Protein AF-A0A2R6GJS3-F1 (afdb_monomer_lite)

Secondary structure (DSSP, 8-state):
--SSS-EEE--TTT-S-HHHHTSTTTHHHHSEEE-GGGPPP-SEEE---SEE-TTS-EE-SSS-HHHHHHHHHHHTTSS-TTSEEEEE--GGGB-SSPPP--TT----SEEE-SS-EEE----SPPPSS--STTS-HHHHHH-HHHHTTS-TT-

pLDDT: mean 93.1, std 6.17, range [64.31, 98.75]

Foldseek 3Di:
DQDQLPDWAADPVQDPDVPQCPDPVRVVVGTDRGGLLPDAQAQEDEDEFQAAELLFDTHHPPPCVVLQSVQANLLVVSDDPNRAYEYEDEPVRHDPDDDDDDLSDAGHQWYDYPVDIGRNVHPHDRRSHDPLVPDDPVRQVSHVNNVVPDDPPD

Structure (mmCIF, N/CA/C/O backbone):
data_AF-A0A2R6GJS3-F1
#
_entry.id   AF-A0A2R6GJS3-F1
#
loop_
_atom_site.group_PDB
_atom_site.id
_atom_site.type_symbol
_atom_site.label_atom_id
_atom_site.label_alt_id
_atom_site.label_comp_id
_atom_site.label_asym_id
_atom_site.label_entity_id
_atom_site.label_seq_id
_atom_site.pdbx_PDB_ins_code
_atom_site.Cartn_x
_atom_site.Cartn_y
_atom_site.Cartn_z
_atom_site.occupancy
_atom_site.B_iso_or_equiv
_atom_site.auth_seq_id
_atom_site.auth_comp_id
_atom_site.auth_asym_id
_atom_site.auth_atom_id
_atom_site.pdbx_PDB_model_num
ATOM 1 N N . MET A 1 1 ? 11.155 1.862 -4.654 1.00 66.75 1 MET A N 1
ATOM 2 C CA . MET A 1 1 ? 11.254 2.889 -5.725 1.00 66.75 1 MET A CA 1
ATOM 3 C C . MET A 1 1 ? 12.648 3.514 -5.967 1.00 66.75 1 MET A C 1
ATOM 5 O O . MET A 1 1 ? 12.721 4.640 -6.436 1.00 66.75 1 MET A O 1
ATOM 9 N N . ARG A 1 2 ? 13.776 2.822 -5.726 1.00 75.56 2 ARG A N 1
ATOM 10 C CA . ARG A 1 2 ? 15.130 3.418 -5.903 1.00 75.56 2 ARG A CA 1
ATOM 11 C C . ARG A 1 2 ? 15.731 3.257 -7.307 1.00 75.56 2 ARG A C 1
ATOM 13 O O . ARG A 1 2 ? 16.864 3.654 -7.545 1.00 75.56 2 ARG A O 1
ATOM 20 N N . GLU A 1 3 ? 14.979 2.653 -8.215 1.00 82.62 3 GLU A N 1
ATOM 21 C CA . GLU A 1 3 ? 15.350 2.379 -9.603 1.00 82.62 3 GLU A CA 1
ATOM 22 C C . GLU A 1 3 ? 14.153 2.750 -10.487 1.00 82.62 3 GLU A C 1
ATOM 24 O O . GLU A 1 3 ? 13.024 2.773 -10.000 1.00 82.62 3 GLU A O 1
ATOM 29 N N . GLU A 1 4 ? 14.365 3.021 -11.777 1.00 84.50 4 GLU A N 1
ATOM 30 C CA . GLU A 1 4 ? 13.264 3.312 -12.715 1.00 84.50 4 GLU A CA 1
ATOM 31 C C . GLU A 1 4 ? 12.319 2.109 -12.884 1.00 84.50 4 GLU A C 1
ATOM 33 O O . GLU A 1 4 ? 11.104 2.265 -12.981 1.00 84.50 4 GLU A O 1
ATOM 38 N N . ARG A 1 5 ? 12.878 0.892 -12.866 1.00 91.44 5 ARG A N 1
ATOM 39 C CA . ARG A 1 5 ? 12.129 -0.373 -12.858 1.00 91.44 5 ARG A CA 1
ATOM 40 C C . ARG A 1 5 ? 11.918 -0.844 -11.424 1.00 91.44 5 ARG A C 1
ATOM 42 O O . ARG A 1 5 ? 12.535 -1.801 -10.969 1.00 91.44 5 ARG A O 1
ATOM 49 N N . CYS A 1 6 ? 11.110 -0.088 -10.691 1.00 90.88 6 CYS A N 1
ATOM 50 C CA . CYS A 1 6 ? 10.940 -0.246 -9.251 1.00 90.88 6 CYS A CA 1
ATOM 51 C C . CYS A 1 6 ? 9.974 -1.353 -8.819 1.00 90.88 6 CYS A C 1
ATOM 53 O O . CYS A 1 6 ? 9.898 -1.609 -7.616 1.00 90.88 6 CYS A O 1
ATOM 55 N N . PHE A 1 7 ? 9.262 -1.992 -9.748 1.00 94.69 7 PHE A N 1
ATOM 56 C CA . PHE A 1 7 ? 8.313 -3.058 -9.449 1.00 94.69 7 PHE A CA 1
ATOM 57 C C . PHE A 1 7 ? 8.871 -4.422 -9.838 1.00 94.69 7 PHE A C 1
ATOM 59 O O . PHE A 1 7 ? 9.588 -4.556 -10.825 1.00 94.69 7 PHE A O 1
ATOM 66 N N . TYR A 1 8 ? 8.492 -5.449 -9.082 1.00 94.81 8 TYR A N 1
ATOM 67 C CA . TYR A 1 8 ? 8.765 -6.843 -9.410 1.00 94.81 8 TYR A CA 1
ATOM 68 C C . TYR A 1 8 ? 7.481 -7.506 -9.900 1.00 94.81 8 TYR A C 1
ATOM 70 O O . TYR A 1 8 ? 6.491 -7.557 -9.174 1.00 94.81 8 TYR A O 1
ATOM 78 N N . ARG A 1 9 ? 7.508 -8.040 -11.121 1.00 95.00 9 ARG A N 1
ATOM 79 C CA . ARG A 1 9 ? 6.423 -8.832 -11.695 1.00 95.00 9 ARG A CA 1
ATOM 80 C C . ARG A 1 9 ? 6.724 -10.318 -11.549 1.00 95.00 9 ARG A C 1
ATOM 82 O O . ARG A 1 9 ? 7.773 -10.795 -11.980 1.00 95.00 9 ARG A O 1
ATOM 89 N N . LEU A 1 10 ? 5.768 -11.042 -10.981 1.00 93.94 10 LEU A N 1
ATOM 90 C CA . LEU A 1 10 ? 5.818 -12.484 -10.761 1.00 93.94 10 LEU A CA 1
ATOM 91 C C . LEU A 1 10 ? 4.642 -13.140 -11.493 1.00 93.94 10 LEU A C 1
ATOM 93 O O . LEU A 1 10 ? 3.503 -12.710 -11.323 1.00 93.94 10 LEU A O 1
ATOM 97 N N . ASP A 1 11 ? 4.902 -14.196 -12.270 1.00 91.62 11 ASP A N 1
ATOM 98 C CA . ASP A 1 11 ? 3.842 -15.088 -12.756 1.00 91.62 11 ASP A CA 1
ATOM 99 C C . ASP A 1 11 ? 3.748 -16.297 -11.811 1.00 91.62 11 ASP A C 1
ATOM 101 O O . ASP A 1 11 ? 4.641 -17.152 -11.826 1.00 91.62 11 ASP A O 1
ATOM 105 N N . PRO A 1 12 ? 2.678 -16.427 -11.004 1.00 88.88 12 PRO A N 1
ATOM 106 C CA . PRO A 1 12 ? 2.535 -17.537 -10.065 1.00 88.88 12 PRO A CA 1
ATOM 107 C C . PRO A 1 12 ? 2.507 -18.910 -10.747 1.00 88.88 12 PRO A C 1
ATOM 109 O O . PRO A 1 12 ? 2.773 -19.917 -10.099 1.00 88.88 12 PRO A O 1
ATOM 112 N N . ARG A 1 13 ? 2.206 -18.984 -12.049 1.00 91.06 13 ARG A N 1
ATOM 113 C CA . ARG A 1 13 ? 2.217 -20.241 -12.812 1.00 91.06 13 ARG A CA 1
ATOM 114 C C . ARG A 1 13 ? 3.622 -20.673 -13.223 1.00 91.06 13 ARG A C 1
ATOM 116 O O . ARG A 1 13 ? 3.810 -21.841 -13.555 1.00 91.06 13 ARG A O 1
ATOM 123 N N . ALA A 1 14 ? 4.576 -19.746 -13.221 1.00 88.81 14 ALA A N 1
ATOM 124 C CA . ALA A 1 14 ? 5.976 -19.987 -13.549 1.00 88.81 14 ALA A CA 1
ATOM 125 C C . ALA A 1 14 ? 6.875 -20.073 -12.301 1.00 88.81 14 ALA A C 1
ATOM 127 O O . ALA A 1 14 ? 8.063 -20.362 -12.431 1.00 88.81 14 ALA A O 1
ATOM 128 N N . LEU A 1 15 ? 6.328 -19.831 -11.104 1.00 91.81 15 LEU A N 1
ATOM 129 C CA . LEU A 1 15 ? 7.082 -19.839 -9.853 1.00 91.81 15 LEU A CA 1
ATOM 130 C C . LEU A 1 15 ? 7.323 -21.257 -9.331 1.00 91.81 15 LEU A C 1
ATOM 132 O O . LEU A 1 15 ? 6.390 -21.966 -8.959 1.00 91.81 15 LEU A O 1
ATOM 136 N N . GLU A 1 16 ? 8.596 -21.644 -9.262 1.00 90.62 16 GLU A N 1
ATOM 137 C CA . GLU A 1 16 ? 9.023 -22.940 -8.721 1.00 90.62 16 GLU A CA 1
ATOM 138 C C . GLU A 1 16 ? 9.130 -22.931 -7.187 1.00 90.62 16 GLU A C 1
ATOM 140 O O . GLU A 1 16 ? 8.815 -23.934 -6.548 1.00 90.62 16 GLU A O 1
ATOM 145 N N . ASP A 1 17 ? 9.538 -21.799 -6.600 1.00 92.69 17 ASP A N 1
ATOM 146 C CA . ASP A 1 17 ? 9.720 -21.619 -5.153 1.00 92.69 17 ASP A CA 1
ATOM 147 C C . ASP A 1 17 ? 9.065 -20.304 -4.674 1.00 92.69 17 ASP A C 1
ATOM 149 O O . ASP A 1 17 ? 9.698 -19.242 -4.664 1.00 92.69 17 ASP A O 1
ATOM 153 N N . PRO A 1 18 ? 7.768 -20.342 -4.307 1.00 92.06 18 PRO A N 1
ATOM 154 C CA . PRO A 1 18 ? 7.047 -19.165 -3.823 1.00 92.06 18 PRO A CA 1
ATOM 155 C C . PRO A 1 18 ? 7.611 -18.593 -2.517 1.00 92.06 18 PRO A C 1
ATOM 157 O O . PRO A 1 18 ? 7.573 -17.378 -2.318 1.00 92.06 18 PRO A O 1
ATOM 160 N N . ASP A 1 19 ? 8.145 -19.447 -1.640 1.00 92.69 19 ASP A N 1
ATOM 161 C CA . ASP A 1 19 ? 8.680 -19.022 -0.345 1.00 92.69 19 ASP A CA 1
ATOM 162 C C . ASP A 1 19 ? 9.955 -18.197 -0.543 1.00 92.69 19 ASP A C 1
ATOM 164 O O . ASP A 1 19 ? 10.117 -17.146 0.079 1.00 92.69 19 ASP A O 1
ATOM 168 N N . ALA A 1 20 ? 10.836 -18.621 -1.455 1.00 92.88 20 ALA A N 1
ATOM 169 C CA . ALA A 1 20 ? 12.019 -17.851 -1.826 1.00 92.88 20 ALA A CA 1
ATOM 170 C C . ALA A 1 20 ? 11.651 -16.514 -2.493 1.00 92.88 20 ALA A C 1
ATOM 172 O O . ALA A 1 20 ? 12.198 -15.468 -2.118 1.00 92.88 20 ALA A O 1
ATOM 173 N N . ALA A 1 21 ? 10.691 -16.529 -3.426 1.00 93.00 21 ALA A N 1
ATOM 174 C CA . ALA A 1 21 ? 10.234 -15.342 -4.151 1.00 93.00 21 ALA A CA 1
ATOM 175 C C . ALA A 1 21 ? 9.600 -14.276 -3.241 1.00 93.00 21 ALA A C 1
ATOM 177 O O . ALA A 1 21 ? 9.692 -13.086 -3.535 1.00 93.00 21 ALA A O 1
ATOM 178 N N . ALA A 1 22 ? 9.008 -14.678 -2.112 1.00 90.06 22 ALA A N 1
ATOM 179 C CA . ALA A 1 22 ? 8.428 -13.765 -1.128 1.00 90.06 22 ALA A CA 1
ATOM 180 C C . ALA A 1 22 ? 9.473 -13.033 -0.256 1.00 90.06 22 ALA A C 1
ATOM 182 O O . ALA A 1 22 ? 9.118 -12.167 0.547 1.00 90.06 22 ALA A O 1
ATOM 183 N N . THR A 1 23 ? 10.765 -13.362 -0.375 1.00 91.94 23 THR A N 1
ATOM 184 C CA . THR A 1 23 ? 11.828 -12.719 0.412 1.00 91.94 23 THR A CA 1
ATOM 185 C C . THR A 1 23 ? 12.479 -11.555 -0.330 1.00 91.94 23 THR A C 1
ATOM 187 O O . THR A 1 23 ? 12.680 -11.597 -1.541 1.00 91.94 23 THR A O 1
ATOM 190 N N . VAL A 1 24 ? 12.931 -10.542 0.418 1.00 87.00 24 VAL A N 1
ATOM 191 C CA . VAL A 1 24 ? 13.677 -9.396 -0.143 1.00 87.00 24 VAL A CA 1
ATOM 192 C C . VAL A 1 24 ? 14.942 -9.844 -0.884 1.00 87.00 24 VAL A C 1
ATOM 194 O O . VAL A 1 24 ? 15.309 -9.249 -1.890 1.00 87.00 24 VAL A O 1
ATOM 197 N N . SER A 1 25 ? 15.616 -10.885 -0.389 1.00 89.31 25 SER A N 1
ATOM 198 C CA . SER A 1 25 ? 16.838 -11.417 -0.995 1.00 89.31 25 SER A CA 1
ATOM 199 C C . SER A 1 25 ? 16.592 -12.328 -2.195 1.00 89.31 25 SER A C 1
ATOM 201 O O . SER A 1 25 ? 17.503 -12.479 -2.997 1.00 89.31 25 SER A O 1
ATOM 203 N N . GLY A 1 26 ? 15.418 -12.958 -2.292 1.00 91.50 26 GLY A N 1
ATOM 204 C CA . GLY A 1 26 ? 15.116 -13.957 -3.320 1.00 91.50 26 GLY A CA 1
ATOM 205 C C . GLY A 1 26 ? 14.271 -13.427 -4.475 1.00 91.50 26 GLY A C 1
ATOM 206 O O . GLY A 1 26 ? 14.393 -13.928 -5.585 1.00 91.50 26 GLY A O 1
ATOM 207 N N . VAL A 1 27 ? 13.453 -12.388 -4.262 1.00 93.25 27 VAL A N 1
ATOM 208 C CA . VAL A 1 27 ? 12.508 -11.895 -5.281 1.00 93.25 27 VAL A CA 1
ATOM 209 C C . VAL A 1 27 ? 13.175 -11.575 -6.624 1.00 93.25 27 VAL A C 1
ATOM 211 O O . VAL A 1 27 ? 12.615 -11.888 -7.669 1.00 93.25 27 VAL A O 1
ATOM 214 N N . ALA A 1 28 ? 14.395 -11.030 -6.618 1.00 91.50 28 ALA A N 1
ATOM 215 C CA . ALA A 1 28 ? 15.110 -10.651 -7.838 1.00 91.50 28 ALA A CA 1
ATOM 216 C C . ALA A 1 28 ? 15.505 -11.845 -8.728 1.00 91.50 28 ALA A C 1
ATOM 218 O O . ALA A 1 28 ? 15.643 -11.672 -9.936 1.00 91.50 28 ALA A O 1
ATOM 219 N N . ASP A 1 29 ? 15.654 -13.043 -8.157 1.00 92.44 29 ASP A N 1
ATOM 220 C CA . ASP A 1 29 ? 15.966 -14.265 -8.910 1.00 92.44 29 ASP A CA 1
ATOM 221 C C . ASP A 1 29 ? 14.709 -14.904 -9.530 1.00 92.44 29 ASP A C 1
ATOM 223 O O . ASP A 1 29 ? 14.808 -15.764 -10.407 1.00 92.44 29 ASP A O 1
ATOM 227 N N . HIS A 1 30 ? 13.521 -14.481 -9.085 1.00 92.94 30 HIS A N 1
ATOM 228 C CA . HIS A 1 30 ? 12.234 -15.076 -9.451 1.00 92.94 30 HIS A CA 1
ATOM 229 C C . HIS A 1 30 ? 11.290 -14.121 -10.195 1.00 92.94 30 HIS A C 1
ATOM 231 O O . HIS A 1 30 ? 10.320 -14.580 -10.798 1.00 92.94 30 HIS A O 1
ATOM 237 N N . ALA A 1 31 ? 11.556 -12.815 -10.163 1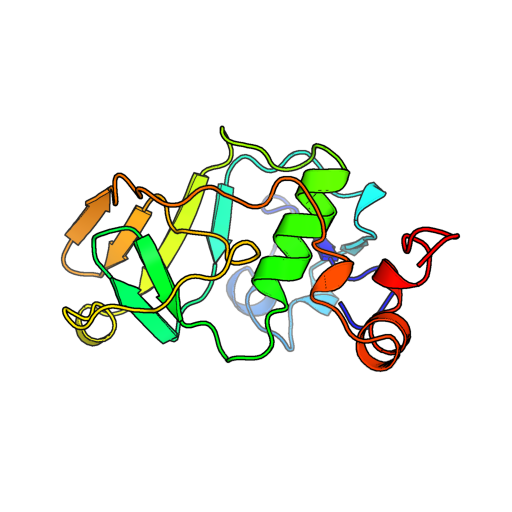.00 93.31 31 ALA A N 1
ATOM 238 C CA . ALA A 1 31 ? 10.706 -11.780 -10.734 1.00 93.31 31 ALA A CA 1
ATOM 239 C C . ALA A 1 31 ? 11.386 -11.015 -11.872 1.00 93.31 31 ALA A C 1
ATOM 241 O O . ALA A 1 31 ? 12.600 -10.819 -11.901 1.00 93.31 31 ALA A O 1
ATOM 242 N N . GLU A 1 32 ? 10.572 -10.482 -12.775 1.00 93.56 32 GLU A N 1
ATOM 243 C CA . GLU A 1 32 ? 11.010 -9.484 -13.743 1.00 93.56 32 GLU A CA 1
ATOM 244 C C . GLU A 1 32 ? 10.874 -8.083 -13.139 1.00 93.56 32 GLU A C 1
ATOM 246 O O . GLU A 1 32 ? 9.794 -7.702 -12.691 1.00 93.56 32 GLU A O 1
ATOM 251 N N . GLN A 1 33 ? 11.947 -7.290 -13.156 1.00 94.25 33 GLN A N 1
ATOM 252 C CA . GLN A 1 33 ? 11.844 -5.872 -12.813 1.00 94.25 33 GLN A CA 1
ATOM 253 C C . GLN A 1 33 ? 11.175 -5.080 -13.939 1.00 94.25 33 GLN A C 1
ATOM 255 O O . GLN A 1 33 ? 11.668 -5.059 -15.073 1.00 94.25 33 GLN A O 1
ATOM 260 N N . VAL A 1 34 ? 10.110 -4.359 -13.604 1.00 95.75 34 VAL A N 1
ATOM 261 C CA . VAL A 1 34 ? 9.326 -3.535 -14.526 1.00 95.75 34 VAL A CA 1
ATOM 262 C C . VAL A 1 34 ? 9.169 -2.109 -13.996 1.00 95.75 34 VAL A C 1
ATOM 264 O O . VAL A 1 34 ? 9.247 -1.853 -12.793 1.00 95.75 34 VAL A O 1
ATOM 267 N N . GLY A 1 35 ? 9.008 -1.158 -14.917 1.00 95.00 35 GLY A N 1
ATOM 268 C CA . GLY A 1 35 ? 8.607 0.208 -14.576 1.00 95.00 35 GLY A CA 1
ATOM 269 C C . GLY A 1 35 ? 7.099 0.293 -14.314 1.00 95.00 35 GLY A C 1
ATOM 270 O O . GLY A 1 35 ? 6.375 -0.626 -14.706 1.00 95.00 35 GLY A O 1
ATOM 271 N N . PRO A 1 36 ? 6.616 1.382 -13.692 1.00 94.75 36 PRO A N 1
ATOM 272 C CA . PRO A 1 36 ? 5.192 1.565 -13.404 1.00 94.75 36 PRO A CA 1
ATOM 273 C C . PRO A 1 36 ? 4.292 1.430 -14.640 1.00 94.75 36 PRO A C 1
ATOM 275 O O . PRO A 1 36 ? 3.227 0.839 -14.569 1.00 94.75 36 PRO A O 1
ATOM 278 N N . GLU A 1 37 ? 4.740 1.908 -15.802 1.00 94.00 37 GLU A N 1
ATOM 279 C CA . GLU A 1 37 ? 3.985 1.881 -17.063 1.00 94.00 37 GLU A CA 1
ATOM 280 C C . GLU A 1 37 ? 3.799 0.469 -17.639 1.00 94.00 37 GLU A C 1
ATOM 282 O O . GLU A 1 37 ? 3.030 0.279 -18.578 1.00 94.00 37 GLU A O 1
ATOM 287 N N . ALA A 1 38 ? 4.543 -0.512 -17.126 1.00 96.00 38 ALA A N 1
ATOM 288 C CA . ALA A 1 38 ? 4.470 -1.911 -17.534 1.00 96.00 38 ALA A CA 1
ATOM 289 C C . ALA A 1 38 ? 3.760 -2.797 -16.493 1.00 96.00 38 ALA A C 1
ATOM 291 O O . ALA A 1 38 ? 3.737 -4.021 -16.656 1.00 96.00 38 ALA A O 1
ATOM 292 N N . VAL A 1 39 ? 3.217 -2.194 -15.430 1.00 96.56 39 VAL A N 1
ATOM 293 C CA . VAL A 1 39 ? 2.344 -2.860 -14.460 1.00 96.56 39 VAL A CA 1
ATOM 294 C C . VAL A 1 39 ? 0.946 -2.992 -15.073 1.00 96.56 39 VAL A C 1
ATOM 296 O O . VAL A 1 39 ? 0.432 -2.054 -15.679 1.00 96.56 39 VAL A O 1
ATOM 299 N N . ASP A 1 40 ? 0.351 -4.178 -14.958 1.00 95.69 40 ASP A N 1
ATOM 300 C CA . ASP A 1 40 ? -1.039 -4.421 -15.353 1.00 95.69 40 ASP A CA 1
ATOM 301 C C . ASP A 1 40 ? -2.005 -3.807 -14.318 1.00 95.69 40 ASP A C 1
ATOM 303 O O . ASP A 1 40 ? -1.604 -3.629 -13.166 1.00 95.69 40 ASP A O 1
ATOM 307 N N . PRO A 1 41 ? -3.270 -3.508 -14.674 1.00 97.31 41 PRO A N 1
ATOM 308 C CA . PRO A 1 41 ? -4.268 -3.066 -13.701 1.00 97.31 41 PRO A CA 1
ATOM 309 C C . PRO A 1 41 ? -4.351 -4.008 -12.492 1.00 97.31 41 PRO A C 1
ATOM 311 O O . PRO A 1 41 ? -4.331 -5.233 -12.645 1.00 97.31 41 PRO A O 1
ATOM 314 N N . VAL A 1 42 ? -4.419 -3.428 -11.295 1.00 97.75 42 VAL A N 1
ATOM 315 C CA . VAL A 1 42 ? -4.334 -4.148 -10.024 1.00 97.75 42 VAL A CA 1
ATOM 316 C C . VAL A 1 42 ? -5.697 -4.160 -9.342 1.00 97.75 42 VAL A C 1
ATOM 318 O O . VAL A 1 42 ? -6.203 -3.131 -8.903 1.00 97.75 42 VAL A O 1
ATOM 321 N N . ASP A 1 43 ? -6.259 -5.357 -9.179 1.00 98.06 43 ASP A N 1
ATOM 322 C CA . ASP A 1 43 ? -7.533 -5.554 -8.474 1.00 98.06 43 ASP A CA 1
ATOM 323 C C . ASP A 1 43 ? -7.371 -5.558 -6.939 1.00 98.06 43 ASP A C 1
ATOM 325 O O . ASP A 1 43 ? -8.328 -5.334 -6.199 1.00 98.06 43 ASP A O 1
ATOM 329 N N . LEU A 1 44 ? -6.163 -5.859 -6.442 1.00 97.94 44 LEU A N 1
ATOM 330 C CA . LEU A 1 44 ? -5.869 -6.042 -5.018 1.00 97.94 44 LEU A CA 1
ATOM 331 C C . LEU A 1 44 ? -4.461 -5.553 -4.664 1.00 97.94 44 LEU A C 1
ATOM 333 O O . LEU A 1 44 ? -3.469 -6.040 -5.210 1.00 97.94 44 LEU A O 1
ATOM 337 N N . VAL A 1 45 ? -4.366 -4.697 -3.651 1.00 98.12 45 VAL A N 1
ATOM 338 C CA . VAL A 1 45 ? -3.107 -4.286 -3.024 1.00 98.12 45 VAL A CA 1
ATOM 339 C C . VAL A 1 45 ? -3.009 -4.906 -1.633 1.00 98.12 45 VAL A C 1
ATOM 341 O O . VAL A 1 45 ? -3.771 -4.560 -0.734 1.00 98.12 45 VAL A O 1
ATOM 344 N N . LEU A 1 46 ? -2.040 -5.804 -1.432 1.00 97.50 46 LEU A N 1
ATOM 345 C CA . LEU A 1 46 ? -1.684 -6.308 -0.104 1.00 97.50 46 LEU A CA 1
ATOM 346 C C . LEU A 1 46 ? -0.570 -5.441 0.494 1.00 97.50 46 LEU A C 1
ATOM 348 O O . LEU A 1 46 ? 0.588 -5.543 0.086 1.00 97.50 46 LEU A O 1
ATOM 352 N N . VAL A 1 47 ? -0.908 -4.606 1.476 1.00 96.62 47 VAL A N 1
ATOM 353 C CA . VAL A 1 47 ? 0.021 -3.647 2.085 1.00 96.62 47 VAL A CA 1
ATOM 354 C C . VAL A 1 47 ? 0.452 -4.083 3.485 1.00 96.62 47 VAL A C 1
ATOM 356 O O . VAL A 1 47 ? -0.347 -4.518 4.316 1.00 96.62 47 VAL A O 1
ATOM 359 N N . GLY A 1 48 ? 1.749 -3.968 3.771 1.00 94.88 48 GLY A N 1
ATOM 360 C CA . GLY A 1 48 ? 2.290 -4.230 5.104 1.00 94.88 48 GLY A CA 1
ATOM 361 C C . GLY A 1 48 ? 1.980 -3.090 6.076 1.00 94.88 48 GLY A C 1
ATOM 362 O O . GLY A 1 48 ? 2.008 -1.921 5.703 1.00 94.88 48 GLY A O 1
ATOM 363 N N . SER A 1 49 ? 1.722 -3.408 7.345 1.00 96.88 49 SER A N 1
ATOM 364 C CA . SER A 1 49 ? 1.410 -2.406 8.374 1.00 96.88 49 SER A CA 1
ATOM 365 C C . SER A 1 49 ? 2.079 -2.728 9.712 1.00 96.88 49 SER A C 1
ATOM 367 O O . SER A 1 49 ? 2.274 -3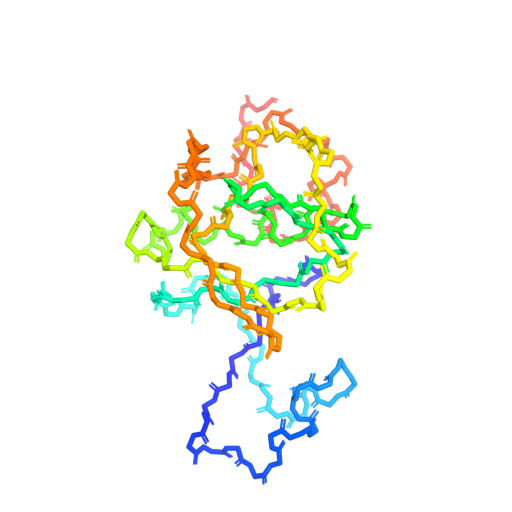.891 10.072 1.00 96.88 49 SER A O 1
ATOM 369 N N . VAL A 1 50 ? 2.463 -1.682 10.446 1.00 96.75 50 VAL A N 1
ATOM 370 C CA . VAL A 1 50 ? 2.994 -1.758 11.816 1.00 96.75 50 VAL A CA 1
ATOM 371 C C . VAL A 1 50 ? 1.846 -1.774 12.822 1.00 96.75 50 VAL A C 1
ATOM 373 O O . VAL A 1 50 ? 1.852 -2.612 13.724 1.00 96.75 50 VAL A O 1
ATOM 376 N N . ALA A 1 51 ? 0.860 -0.900 12.638 1.00 97.50 51 ALA A N 1
ATOM 377 C CA . ALA A 1 51 ? -0.382 -0.851 13.403 1.00 97.50 51 ALA A CA 1
ATOM 378 C C . ALA A 1 51 ? -1.536 -0.416 12.492 1.00 97.50 51 ALA A C 1
ATOM 380 O O . ALA A 1 51 ? -1.289 0.229 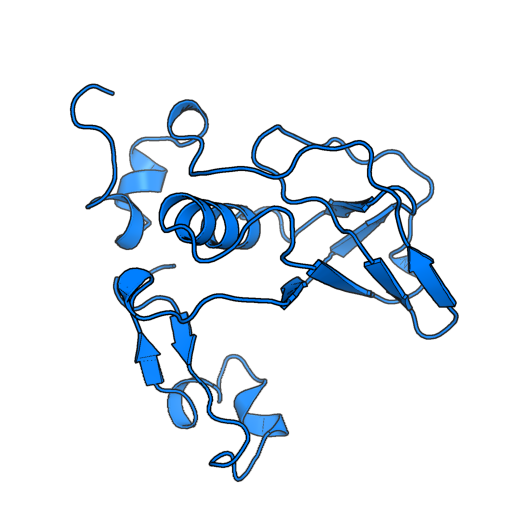11.473 1.00 97.50 51 ALA A O 1
ATOM 381 N N . VAL A 1 52 ? -2.765 -0.779 12.846 1.00 98.50 52 VAL A N 1
ATOM 382 C CA . VAL A 1 52 ? -3.986 -0.451 12.097 1.00 98.50 52 VAL A CA 1
ATOM 383 C C . VAL A 1 52 ? -5.148 -0.218 13.049 1.00 98.50 52 VAL A C 1
ATOM 385 O O . VAL A 1 52 ? -5.159 -0.766 14.149 1.00 98.50 52 VAL A O 1
ATOM 388 N N . THR A 1 53 ? -6.146 0.531 12.619 1.00 98.38 53 THR A N 1
ATOM 389 C CA . THR A 1 53 ? -7.417 0.696 13.332 1.00 98.38 53 THR A CA 1
ATOM 390 C C . THR A 1 53 ? -8.527 -0.070 12.611 1.00 98.38 53 THR A C 1
ATOM 392 O O . THR A 1 53 ? -8.383 -0.480 11.456 1.00 98.38 53 THR A O 1
ATOM 395 N N . THR A 1 54 ? -9.658 -0.307 13.280 1.00 97.81 54 THR A N 1
ATOM 396 C CA . THR A 1 54 ? -10.790 -1.012 12.649 1.00 97.81 54 THR A CA 1
ATOM 397 C C . THR A 1 54 ? -11.553 -0.166 11.631 1.00 97.81 54 THR A C 1
ATOM 399 O O . THR A 1 54 ? -12.343 -0.734 10.893 1.00 97.81 54 THR A O 1
ATOM 402 N N . ASP A 1 55 ? -11.325 1.149 11.586 1.00 97.25 55 ASP A N 1
ATOM 403 C CA . ASP A 1 55 ? -11.865 2.080 10.582 1.00 97.25 55 ASP A CA 1
ATOM 404 C C . ASP A 1 55 ? -10.899 2.325 9.406 1.00 97.25 55 ASP A C 1
ATOM 406 O O . ASP A 1 55 ? -11.164 3.159 8.549 1.00 97.25 55 ASP A O 1
ATOM 410 N N . GLY A 1 56 ? -9.800 1.567 9.323 1.00 97.62 56 GLY A N 1
ATOM 411 C CA . GLY A 1 56 ? -8.965 1.493 8.124 1.00 97.62 56 GLY A CA 1
ATOM 412 C C . GLY A 1 56 ? -7.761 2.429 8.082 1.00 97.62 56 GLY A C 1
ATOM 413 O O . GLY A 1 56 ? -7.003 2.376 7.112 1.00 97.62 56 GLY A O 1
ATOM 414 N N . ALA A 1 57 ? -7.505 3.215 9.130 1.00 97.56 57 ALA A N 1
ATOM 415 C CA . ALA A 1 57 ? -6.239 3.929 9.259 1.00 97.56 57 ALA A CA 1
ATOM 416 C C . ALA A 1 57 ? -5.082 2.948 9.519 1.00 97.56 57 ALA A C 1
ATOM 418 O O . ALA A 1 57 ? -5.236 1.908 10.174 1.00 97.56 57 ALA A O 1
ATOM 419 N N . ARG A 1 58 ? -3.888 3.275 9.010 1.00 96.38 58 ARG A N 1
ATOM 420 C CA . ARG A 1 58 ? -2.703 2.420 9.143 1.00 96.38 58 ARG A CA 1
ATOM 421 C C . ARG A 1 58 ? -1.436 3.206 9.416 1.00 96.38 58 ARG A C 1
ATOM 423 O O . ARG A 1 58 ? -1.224 4.291 8.899 1.00 96.38 58 ARG A O 1
ATOM 430 N N . VAL A 1 59 ? -0.532 2.580 10.155 1.00 95.62 59 VAL A N 1
ATOM 431 C CA . VAL A 1 59 ? 0.829 3.064 10.379 1.00 95.62 59 VAL A CA 1
ATOM 432 C C . VAL A 1 59 ? 1.787 2.177 9.598 1.00 95.62 59 VAL A C 1
ATOM 434 O O . VAL A 1 59 ? 1.922 0.984 9.878 1.00 95.62 59 VAL A O 1
ATOM 437 N N . GLY A 1 60 ? 2.464 2.759 8.609 1.00 91.75 60 GLY A N 1
ATOM 438 C CA . GLY A 1 60 ? 3.555 2.109 7.887 1.00 91.75 60 GLY A CA 1
ATOM 439 C C . GLY A 1 60 ? 4.867 2.111 8.680 1.00 91.75 60 GLY A C 1
ATOM 440 O O . GLY A 1 60 ? 4.920 2.412 9.869 1.00 91.75 60 GLY A O 1
ATOM 441 N N . LYS A 1 61 ? 5.983 1.817 8.007 1.00 88.69 61 LYS A N 1
ATOM 442 C CA . LYS A 1 61 ? 7.326 1.923 8.615 1.00 88.69 61 LYS A CA 1
ATOM 443 C C . LYS A 1 61 ? 7.842 3.368 8.737 1.00 88.69 61 LYS A C 1
ATOM 445 O O . LYS A 1 61 ? 8.940 3.558 9.246 1.00 88.69 61 LYS A O 1
ATOM 450 N N . GLY A 1 62 ? 7.074 4.355 8.267 1.00 83.81 62 GLY A N 1
ATOM 451 C CA . GLY A 1 62 ? 7.402 5.787 8.324 1.00 83.81 62 GLY A CA 1
ATOM 452 C C . GLY A 1 62 ? 8.053 6.358 7.061 1.00 83.81 62 GLY A C 1
ATOM 453 O O . GLY A 1 62 ? 8.206 7.565 6.945 1.00 83.81 62 GLY A O 1
ATOM 454 N N . GLU A 1 63 ? 8.401 5.514 6.090 1.00 81.50 63 GLU A N 1
ATOM 455 C CA . GLU A 1 63 ? 9.076 5.958 4.866 1.00 81.50 63 GLU A CA 1
ATOM 456 C C . GLU A 1 63 ? 8.113 6.347 3.734 1.00 81.50 63 GLU A C 1
ATOM 458 O O . GLU A 1 63 ? 8.586 6.792 2.702 1.00 81.50 63 GLU A O 1
ATOM 463 N N . GLY A 1 64 ? 6.796 6.144 3.857 1.00 87.69 64 GLY A N 1
ATOM 464 C CA . GLY A 1 64 ? 5.793 6.558 2.853 1.00 87.69 64 GLY A CA 1
ATOM 465 C C . GLY A 1 64 ? 5.905 5.924 1.454 1.00 87.69 64 GLY A C 1
ATOM 466 O O . GLY A 1 64 ? 5.237 6.370 0.529 1.00 87.69 64 GLY A O 1
ATOM 467 N N . TYR A 1 65 ? 6.754 4.908 1.252 1.00 90.12 65 TYR A N 1
ATOM 468 C CA . TYR A 1 65 ? 6.940 4.304 -0.077 1.00 90.12 65 TYR A CA 1
ATOM 469 C C . TYR A 1 65 ? 5.690 3.598 -0.602 1.00 90.12 65 TYR A C 1
ATOM 471 O O . TYR A 1 65 ? 5.422 3.702 -1.789 1.00 90.12 65 TYR A O 1
ATOM 479 N N . SER A 1 66 ? 4.936 2.896 0.248 1.00 92.62 66 SER A N 1
ATOM 480 C CA . SER A 1 66 ? 3.733 2.175 -0.194 1.00 92.62 66 SER A CA 1
ATOM 481 C C . SER A 1 66 ? 2.624 3.130 -0.634 1.00 92.62 66 SER A C 1
ATOM 483 O O . SER A 1 66 ? 1.957 2.877 -1.630 1.00 92.62 66 SER A O 1
ATOM 485 N N . ASP A 1 67 ? 2.474 4.243 0.081 1.00 95.19 67 ASP A N 1
ATOM 486 C CA . ASP A 1 67 ? 1.547 5.323 -0.258 1.00 95.19 67 ASP A CA 1
ATOM 487 C C . ASP A 1 67 ? 1.923 5.965 -1.601 1.00 95.19 67 ASP A C 1
ATOM 489 O O . ASP A 1 67 ? 1.094 6.097 -2.498 1.00 95.19 67 ASP A O 1
ATOM 493 N N . LEU A 1 68 ? 3.216 6.232 -1.799 1.00 94.94 68 LEU A N 1
ATOM 494 C CA . LEU A 1 68 ? 3.739 6.756 -3.058 1.00 94.94 68 LEU A CA 1
ATOM 495 C C . LEU A 1 68 ? 3.627 5.758 -4.227 1.00 94.94 68 LEU A C 1
ATOM 497 O O . LEU A 1 68 ? 3.330 6.155 -5.350 1.00 94.94 68 LEU A O 1
ATOM 501 N N . GLU A 1 69 ? 3.865 4.467 -3.985 1.00 95.06 69 GLU A N 1
ATOM 502 C CA . GLU A 1 69 ? 3.694 3.393 -4.973 1.00 95.06 69 GLU A CA 1
ATOM 503 C C . GLU A 1 69 ? 2.250 3.327 -5.464 1.00 95.06 69 GLU A C 1
ATOM 505 O O . GLU A 1 69 ? 2.023 3.293 -6.674 1.00 95.06 69 GLU A O 1
ATOM 510 N N . PHE A 1 70 ? 1.290 3.383 -4.542 1.00 96.75 70 PHE A N 1
ATOM 511 C CA . PHE A 1 70 ? -0.126 3.445 -4.878 1.00 96.75 70 PHE A CA 1
ATOM 512 C C . PHE A 1 70 ? -0.454 4.709 -5.675 1.00 96.75 70 PHE A C 1
ATOM 514 O O . PHE A 1 70 ? -1.052 4.617 -6.741 1.00 96.75 70 PHE A O 1
ATOM 521 N N . ALA A 1 71 ? -0.008 5.876 -5.206 1.00 96.44 71 ALA A N 1
ATOM 522 C CA . ALA A 1 71 ? -0.251 7.158 -5.856 1.00 96.44 71 ALA A CA 1
ATOM 523 C C . ALA A 1 71 ? 0.264 7.196 -7.307 1.00 96.44 71 ALA A C 1
ATOM 525 O O . ALA A 1 71 ? -0.451 7.631 -8.206 1.00 96.44 71 ALA A O 1
ATOM 526 N N . VAL A 1 72 ? 1.470 6.677 -7.566 1.00 95.94 72 VAL A N 1
ATOM 527 C CA . VAL A 1 72 ? 2.023 6.577 -8.929 1.00 95.94 72 VAL A CA 1
ATOM 528 C C . VAL A 1 72 ? 1.173 5.660 -9.812 1.00 95.94 72 VAL A C 1
ATOM 530 O O . VAL A 1 72 ? 0.949 5.972 -10.980 1.00 95.94 72 VAL A O 1
ATOM 533 N N . LEU A 1 73 ? 0.701 4.527 -9.286 1.00 97.00 73 LEU A N 1
ATOM 534 C CA . LEU A 1 73 ? -0.181 3.629 -10.037 1.00 97.00 73 LEU A CA 1
ATOM 535 C C . LEU A 1 73 ? -1.567 4.254 -10.267 1.00 97.00 73 LEU A C 1
ATOM 537 O O . LEU A 1 73 ? -2.156 4.029 -11.325 1.00 97.00 73 LEU A O 1
ATOM 541 N N . ALA A 1 74 ? -2.058 5.068 -9.331 1.00 97.25 74 ALA A N 1
ATOM 542 C CA . ALA A 1 74 ? -3.326 5.782 -9.443 1.00 97.25 74 ALA A CA 1
ATOM 543 C C . ALA A 1 74 ? -3.276 6.845 -10.552 1.00 97.25 74 ALA A C 1
ATOM 545 O O . ALA A 1 74 ? -4.167 6.883 -11.398 1.00 97.25 74 ALA A O 1
ATOM 546 N N . GLU A 1 75 ? -2.189 7.629 -10.644 1.00 95.56 75 GLU A N 1
ATOM 547 C CA . GLU A 1 75 ? -1.988 8.581 -11.756 1.00 95.56 75 GLU A CA 1
ATOM 548 C C . GLU A 1 75 ? -2.001 7.892 -13.128 1.00 95.56 75 GLU A C 1
ATOM 550 O O . GLU A 1 75 ? -2.411 8.481 -14.129 1.00 95.56 75 GLU A O 1
ATOM 555 N N . LEU A 1 76 ? -1.541 6.640 -13.180 1.00 95.69 76 LEU A N 1
ATOM 556 C CA . LEU A 1 76 ? -1.505 5.824 -14.391 1.00 95.69 76 LEU A CA 1
ATOM 557 C C . LEU A 1 76 ? -2.829 5.096 -14.674 1.00 95.69 76 LEU A C 1
ATOM 559 O O . LEU A 1 76 ? -2.943 4.444 -15.712 1.00 95.69 76 LEU A O 1
ATOM 563 N N . GLY A 1 77 ? -3.821 5.199 -13.783 1.00 97.00 77 GLY A N 1
ATOM 564 C CA . GLY A 1 77 ? -5.096 4.487 -13.889 1.00 97.00 77 GLY A CA 1
ATOM 565 C C . GLY A 1 77 ? -4.959 2.969 -13.744 1.00 97.00 77 GLY A C 1
ATOM 566 O O . GLY A 1 77 ? -5.734 2.225 -14.339 1.00 97.00 77 GLY A O 1
ATOM 567 N N . LEU A 1 78 ? -3.933 2.509 -13.021 1.00 97.88 78 LEU A N 1
ATOM 568 C CA . LEU A 1 78 ? -3.665 1.089 -12.766 1.00 97.88 78 LEU A CA 1
ATOM 569 C C . LEU A 1 78 ? -4.219 0.617 -11.417 1.00 97.88 78 LEU A C 1
ATOM 571 O O . LEU A 1 78 ? -4.346 -0.586 -11.204 1.00 97.88 78 LEU A O 1
ATOM 575 N N . VAL A 1 79 ? -4.545 1.555 -10.530 1.00 98.19 79 VAL A N 1
ATOM 576 C CA . VAL A 1 79 ? -5.357 1.346 -9.327 1.00 98.19 79 VAL A CA 1
ATOM 577 C C . VAL A 1 79 ? -6.402 2.450 -9.247 1.00 98.19 79 VAL A C 1
ATOM 579 O O .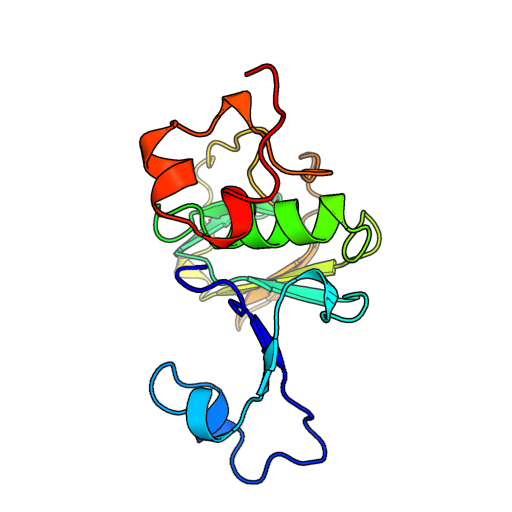 VAL A 1 79 ? -6.152 3.574 -9.687 1.00 98.19 79 VAL A O 1
ATOM 582 N N . ASP A 1 80 ? -7.557 2.139 -8.677 1.00 95.06 80 ASP A N 1
ATOM 583 C CA . ASP A 1 80 ? -8.664 3.077 -8.501 1.00 95.06 80 ASP A CA 1
ATOM 584 C C . ASP A 1 80 ? -9.482 2.730 -7.248 1.00 95.06 80 ASP A C 1
ATOM 586 O O . ASP A 1 80 ? -8.995 2.045 -6.353 1.00 95.06 80 ASP A O 1
ATOM 590 N N . GLU A 1 81 ? -10.701 3.254 -7.140 1.00 92.56 81 GLU A N 1
ATOM 591 C CA . GLU A 1 81 ? -11.656 2.992 -6.056 1.00 92.56 81 GLU A CA 1
ATOM 592 C C . GLU A 1 81 ? -12.191 1.554 -6.000 1.00 92.56 81 GLU A C 1
ATOM 594 O O . GLU A 1 81 ? -12.643 1.126 -4.939 1.00 92.56 81 GLU A O 1
ATOM 599 N N . GLU A 1 82 ? -12.106 0.796 -7.095 1.00 94.69 82 GLU A N 1
ATOM 600 C CA . GLU A 1 82 ? -12.497 -0.615 -7.147 1.00 94.69 82 GLU A CA 1
ATOM 601 C C . GLU A 1 82 ? -11.351 -1.548 -6.712 1.00 94.69 82 GLU A C 1
ATOM 603 O O . GLU A 1 82 ? -11.605 -2.689 -6.317 1.00 94.69 82 GLU A O 1
ATOM 608 N N . THR A 1 83 ? -10.096 -1.075 -6.717 1.00 97.94 83 THR A N 1
ATOM 609 C CA . THR A 1 83 ? -8.943 -1.821 -6.189 1.00 97.94 83 THR A CA 1
ATOM 610 C C . THR A 1 83 ? -9.079 -2.052 -4.681 1.00 97.94 83 THR A C 1
ATOM 612 O O . THR A 1 83 ? -9.043 -1.108 -3.894 1.00 97.94 83 THR A O 1
ATOM 615 N N . ALA A 1 84 ? -9.141 -3.304 -4.232 1.00 98.12 84 ALA A N 1
ATOM 616 C CA . ALA A 1 84 ? -9.214 -3.608 -2.803 1.00 98.12 84 ALA A CA 1
ATOM 617 C C . ALA A 1 84 ? -7.846 -3.442 -2.114 1.00 98.12 84 ALA A C 1
ATOM 619 O O . ALA A 1 84 ? -6.867 -4.087 -2.496 1.00 98.12 84 ALA A O 1
ATOM 620 N N . VAL A 1 85 ? -7.773 -2.637 -1.052 1.00 98.50 85 VAL A N 1
ATOM 621 C CA . VAL A 1 85 ? -6.567 -2.464 -0.229 1.00 98.50 85 VAL A CA 1
ATOM 622 C C . VAL A 1 85 ? -6.692 -3.276 1.055 1.00 98.50 85 VAL A C 1
ATOM 624 O O . VAL A 1 85 ? -7.535 -3.020 1.915 1.00 98.50 85 VAL A O 1
ATOM 627 N N . VAL A 1 86 ? -5.832 -4.279 1.202 1.00 98.69 86 VAL A N 1
ATOM 628 C CA . VAL A 1 86 ? -5.924 -5.284 2.265 1.00 98.69 86 VAL A CA 1
ATOM 629 C C . VAL A 1 86 ? -4.616 -5.363 3.032 1.00 98.69 86 VAL A C 1
ATOM 631 O O . VAL A 1 86 ? -3.532 -5.199 2.474 1.00 98.69 86 VAL A O 1
ATOM 634 N N . THR A 1 87 ? -4.697 -5.678 4.320 1.00 98.50 87 THR A N 1
ATOM 635 C CA . THR A 1 87 ? -3.519 -6.023 5.117 1.00 98.50 87 THR A CA 1
ATOM 636 C C . THR A 1 87 ? -3.721 -7.302 5.916 1.00 98.50 87 THR A C 1
ATOM 638 O O . THR A 1 87 ? -4.841 -7.686 6.257 1.00 98.50 87 THR A O 1
ATOM 641 N N . THR A 1 88 ? -2.605 -7.944 6.259 1.00 98.25 88 THR A N 1
ATOM 642 C CA . THR A 1 88 ? -2.551 -9.023 7.246 1.00 98.25 88 THR A CA 1
ATOM 643 C C . THR A 1 88 ? -1.715 -8.572 8.432 1.00 98.25 88 THR A C 1
ATOM 645 O O . THR A 1 88 ? -0.539 -8.239 8.263 1.00 98.25 88 THR A O 1
ATOM 648 N N . VAL A 1 89 ? -2.286 -8.611 9.632 1.00 98.44 89 VAL A N 1
ATOM 649 C CA . VAL A 1 89 ? -1.599 -8.210 10.865 1.00 98.44 89 VAL A CA 1
ATOM 650 C C . VAL A 1 89 ? -1.938 -9.150 12.020 1.00 98.44 89 VAL A C 1
ATOM 652 O O . VAL A 1 89 ? -2.920 -9.890 11.989 1.00 98.44 89 VAL A O 1
ATOM 655 N N . HIS A 1 90 ? -1.120 -9.141 13.070 1.00 98.44 90 HIS A N 1
ATOM 656 C CA . HIS A 1 90 ? -1.477 -9.805 14.322 1.00 98.44 90 HIS A CA 1
ATOM 657 C C . HIS A 1 90 ? -2.529 -8.976 15.084 1.00 98.44 90 HIS A C 1
ATOM 659 O O . HIS A 1 90 ? -2.480 -7.753 15.031 1.00 98.44 90 HIS A O 1
ATOM 665 N N . GLU A 1 91 ? -3.407 -9.601 15.880 1.00 98.12 91 GLU A N 1
ATOM 666 C CA . GLU A 1 91 ? -4.476 -8.898 16.629 1.00 98.12 91 GLU A CA 1
ATOM 667 C C . GLU A 1 91 ? -3.940 -7.733 17.486 1.00 98.12 91 GLU A C 1
ATOM 669 O O . GLU A 1 91 ? -4.525 -6.666 17.562 1.00 98.12 91 GLU A O 1
ATOM 674 N N . ARG A 1 92 ? -2.745 -7.900 18.061 1.00 97.88 92 ARG A N 1
ATOM 675 C CA . ARG A 1 92 ? -2.020 -6.868 18.836 1.00 97.88 92 ARG A CA 1
ATOM 676 C C . ARG A 1 92 ? -1.606 -5.616 18.053 1.00 97.88 92 ARG A C 1
ATOM 678 O O . ARG A 1 92 ? -1.172 -4.654 18.676 1.00 97.88 92 ARG A O 1
ATOM 685 N N . GLN A 1 93 ? -1.615 -5.676 16.727 1.00 98.25 93 GLN A N 1
ATOM 686 C CA . GLN A 1 93 ? -1.344 -4.535 15.855 1.00 98.25 93 GLN A CA 1
ATOM 687 C C . GLN A 1 93 ? -2.635 -3.797 15.489 1.00 98.25 93 GLN A C 1
ATOM 689 O O . GLN A 1 93 ? -2.551 -2.712 14.926 1.00 98.25 93 GLN A O 1
ATOM 694 N N . VAL A 1 94 ? -3.804 -4.358 15.815 1.00 98.44 94 VAL A N 1
ATOM 695 C CA . VAL A 1 94 ? -5.074 -3.639 15.757 1.00 98.44 94 VAL A CA 1
ATOM 696 C C . VAL A 1 94 ? -5.179 -2.803 17.030 1.00 98.44 94 VAL A C 1
ATOM 698 O O . VAL A 1 94 ? -5.209 -3.348 18.134 1.00 98.44 94 VAL A O 1
ATOM 701 N N . VAL A 1 95 ? -5.147 -1.483 16.880 1.00 98.12 95 VAL A N 1
ATOM 702 C CA . VAL A 1 95 ? -5.135 -0.517 17.981 1.00 98.12 95 VAL A CA 1
ATOM 703 C C . VAL A 1 95 ? -6.462 0.230 18.060 1.00 98.12 95 VAL A C 1
ATOM 705 O O . VAL A 1 95 ? -7.097 0.496 17.043 1.00 98.12 95 VAL A O 1
ATOM 708 N N . ASP A 1 96 ? -6.864 0.571 19.284 1.00 95.88 96 ASP A N 1
ATOM 709 C CA . ASP A 1 96 ? -8.049 1.397 19.546 1.00 95.88 96 ASP A CA 1
ATOM 710 C C . ASP A 1 96 ? -7.722 2.901 19.531 1.00 95.88 96 ASP A C 1
ATOM 712 O O . ASP A 1 96 ? -8.617 3.738 19.420 1.00 95.88 96 ASP A O 1
ATOM 716 N N . ASP A 1 97 ? -6.440 3.252 19.690 1.00 95.69 97 ASP A N 1
ATOM 717 C CA . ASP A 1 97 ? -5.989 4.638 19.640 1.00 95.69 97 ASP A CA 1
ATOM 718 C C . ASP A 1 97 ? -6.119 5.188 18.211 1.00 95.69 97 ASP A C 1
ATOM 720 O O . ASP A 1 97 ? -5.738 4.505 17.255 1.00 95.69 97 ASP A O 1
ATOM 724 N N . PRO A 1 98 ? -6.608 6.430 18.047 1.00 92.44 98 PRO A N 1
ATOM 725 C CA . PRO A 1 98 ? -6.751 7.032 16.733 1.00 92.44 98 PRO A CA 1
ATOM 726 C C . PRO A 1 98 ? -5.384 7.215 16.070 1.00 92.44 98 PRO A C 1
ATOM 728 O O . PRO A 1 98 ? -4.440 7.733 16.676 1.00 92.44 98 PRO A O 1
ATOM 731 N N . VAL A 1 99 ? -5.311 6.830 14.800 1.00 95.00 99 VAL A N 1
ATOM 732 C CA . VAL A 1 99 ? -4.149 7.034 13.938 1.00 95.00 99 VAL A CA 1
ATOM 733 C C . VAL A 1 99 ? -4.434 8.244 13.042 1.00 95.00 99 VAL A C 1
ATOM 735 O O . VAL A 1 99 ? -5.470 8.258 12.379 1.00 95.00 99 VAL A O 1
ATOM 738 N N . PRO A 1 100 ? -3.576 9.282 13.036 1.00 93.00 100 PRO A N 1
ATOM 739 C CA . PRO A 1 100 ? -3.684 10.372 12.071 1.00 93.00 100 PRO A CA 1
ATOM 740 C C . PRO A 1 100 ? -3.546 9.841 10.643 1.00 93.00 100 PRO A C 1
ATOM 742 O O . PRO A 1 100 ? -2.698 8.985 10.402 1.00 93.00 100 PRO A O 1
ATOM 745 N N . VAL A 1 101 ? -4.366 10.363 9.735 1.00 94.50 101 VAL A N 1
ATOM 746 C CA . VAL A 1 101 ? -4.361 10.026 8.308 1.00 94.50 101 VAL A CA 1
ATOM 747 C C . VAL A 1 101 ? -4.199 11.327 7.535 1.00 94.50 101 VAL A C 1
ATOM 749 O O . VAL A 1 101 ? -4.986 12.254 7.747 1.00 94.50 101 VAL A O 1
ATOM 752 N N . ASP A 1 102 ? -3.176 11.394 6.692 1.00 93.62 102 ASP A N 1
ATOM 753 C CA . ASP A 1 102 ? -2.927 12.506 5.778 1.00 93.62 102 ASP A CA 1
ATOM 754 C C . ASP A 1 102 ? -3.557 12.229 4.397 1.00 93.62 102 ASP A C 1
ATOM 756 O O . ASP A 1 102 ? -3.836 11.086 4.045 1.00 93.62 102 ASP A O 1
ATOM 760 N N . ASP A 1 103 ? -3.753 13.265 3.574 1.00 92.12 103 ASP A N 1
ATOM 761 C CA . ASP A 1 103 ? -4.437 13.155 2.266 1.00 92.12 103 ASP A CA 1
ATOM 762 C C . ASP A 1 103 ? -3.734 12.210 1.267 1.00 92.12 103 ASP A C 1
ATOM 764 O O . ASP A 1 103 ? -4.344 11.730 0.310 1.00 92.12 103 ASP A O 1
ATOM 768 N N . HIS A 1 104 ? -2.441 11.948 1.474 1.00 93.25 104 HIS A N 1
ATOM 769 C CA . HIS A 1 104 ? -1.643 11.045 0.645 1.00 93.25 104 HIS A CA 1
ATOM 770 C C . HIS A 1 104 ? -1.599 9.606 1.181 1.00 93.25 104 HIS A C 1
ATOM 772 O O . HIS A 1 104 ? -1.053 8.734 0.502 1.00 93.25 104 HIS A O 1
ATOM 778 N N . ASP A 1 105 ? -2.133 9.347 2.378 1.00 95.25 105 ASP A N 1
ATOM 779 C CA . ASP A 1 105 ? -2.151 8.012 2.965 1.00 95.25 105 ASP A CA 1
ATOM 780 C C . ASP A 1 105 ? -3.203 7.131 2.287 1.00 95.25 105 ASP A C 1
ATOM 782 O O . ASP A 1 105 ? -4.329 7.543 2.016 1.00 95.25 105 ASP A O 1
ATOM 786 N N . VAL A 1 106 ? -2.851 5.869 2.049 1.00 96.56 106 VAL A N 1
ATOM 787 C CA . VAL A 1 106 ? -3.767 4.882 1.469 1.00 96.56 106 VAL A CA 1
ATOM 788 C C . VAL A 1 106 ? -4.498 4.144 2.594 1.00 96.56 106 VAL A C 1
ATOM 790 O O . VAL A 1 106 ? -3.857 3.337 3.292 1.00 96.56 106 VAL A O 1
ATOM 793 N N . PRO A 1 107 ? -5.816 4.356 2.766 1.00 97.06 107 PRO A N 1
ATOM 794 C CA . PRO A 1 107 ? -6.589 3.654 3.778 1.00 97.06 107 PRO A CA 1
ATOM 795 C C . PRO A 1 107 ? -6.778 2.176 3.422 1.00 97.06 107 PRO A C 1
ATOM 797 O O . PRO A 1 107 ? -6.646 1.756 2.273 1.00 97.06 107 PRO A O 1
ATOM 800 N N . LEU A 1 108 ? -7.078 1.371 4.436 1.00 98.38 108 LEU A N 1
ATOM 801 C CA . LEU A 1 108 ? -7.369 -0.051 4.293 1.00 98.38 108 LEU A CA 1
ATOM 802 C C . LEU A 1 108 ? -8.865 -0.259 4.093 1.00 98.38 108 LEU A C 1
ATOM 804 O O . LEU A 1 108 ? -9.653 0.280 4.864 1.00 98.38 108 LEU A O 1
ATOM 808 N N . ASP A 1 109 ? -9.238 -1.124 3.153 1.00 98.56 109 ASP A N 1
ATOM 809 C CA . ASP A 1 109 ? -10.608 -1.622 2.989 1.00 98.56 109 ASP A CA 1
ATOM 810 C C . ASP A 1 109 ? -10.857 -2.849 3.886 1.00 98.56 109 ASP A C 1
ATOM 812 O O . ASP A 1 109 ? -11.954 -3.050 4.413 1.00 98.56 109 ASP A O 1
ATOM 816 N N . ILE A 1 110 ? -9.829 -3.694 4.068 1.00 98.75 110 ILE A N 1
ATOM 817 C CA . ILE A 1 110 ? -9.931 -4.943 4.837 1.00 98.75 110 ILE A CA 1
ATOM 818 C C . ILE A 1 110 ? -8.700 -5.164 5.724 1.00 98.75 110 ILE A C 1
ATOM 820 O O . ILE A 1 110 ? -7.555 -5.170 5.262 1.00 98.75 110 ILE A O 1
ATOM 824 N N . VAL A 1 111 ? -8.947 -5.463 7.001 1.00 98.75 111 VAL A N 1
ATOM 825 C CA . VAL A 1 111 ? -7.936 -5.946 7.951 1.00 98.75 111 VAL A CA 1
ATOM 826 C C . VAL A 1 111 ? -8.163 -7.427 8.229 1.00 98.75 111 VAL A C 1
ATOM 828 O O . VAL A 1 111 ? -9.217 -7.826 8.725 1.00 98.75 111 VAL A O 1
ATOM 831 N N . VAL A 1 112 ? -7.155 -8.252 7.949 1.00 98.75 112 VAL A N 1
ATOM 832 C CA . VAL A 1 112 ? -7.178 -9.690 8.238 1.00 98.75 112 VAL A CA 1
ATOM 833 C C . VAL A 1 112 ? -6.241 -10.001 9.400 1.00 98.75 112 VAL A C 1
ATOM 835 O O . VAL A 1 112 ? -5.044 -9.710 9.349 1.00 98.75 112 VAL A O 1
ATOM 838 N N . THR A 1 113 ? -6.771 -10.649 10.432 1.00 98.62 113 THR A N 1
ATOM 839 C CA . THR A 1 113 ? -5.997 -11.206 11.546 1.00 98.62 113 THR A CA 1
ATOM 840 C C . THR A 1 113 ? -6.222 -12.717 11.641 1.00 98.62 113 THR A C 1
ATOM 842 O O . THR A 1 113 ? -7.142 -13.252 11.017 1.00 98.62 113 THR A O 1
ATOM 845 N N . PRO A 1 114 ? -5.416 -13.455 12.429 1.00 98.50 114 PRO A N 1
ATOM 846 C CA . PRO A 1 114 ? -5.699 -14.863 12.703 1.00 98.50 114 PRO A CA 1
ATOM 847 C C . PRO A 1 114 ? -7.063 -15.112 13.370 1.00 98.50 114 PRO A C 1
ATOM 849 O O . PRO A 1 114 ? -7.547 -16.242 13.346 1.00 98.50 114 PRO A O 1
ATOM 852 N N . GLU A 1 115 ? -7.660 -14.091 13.993 1.00 98.25 115 GLU A N 1
ATOM 853 C CA . GLU A 1 115 ? -8.894 -14.210 14.774 1.00 98.25 115 GLU A CA 1
ATOM 854 C C . GLU A 1 115 ? -10.132 -13.745 14.000 1.00 98.25 115 GLU A C 1
ATOM 856 O O . GLU A 1 115 ? -11.228 -14.259 14.236 1.00 98.25 115 GLU A O 1
ATOM 861 N N . ARG A 1 116 ? -9.983 -12.784 13.078 1.00 98.25 116 ARG A N 1
ATOM 862 C CA . ARG A 1 116 ? -11.113 -12.166 12.377 1.00 98.25 116 ARG A CA 1
ATOM 863 C C . ARG A 1 116 ? -10.713 -11.464 11.083 1.00 98.25 116 ARG A C 1
ATOM 865 O O . ARG A 1 116 ? -9.550 -11.159 10.841 1.00 98.25 116 ARG A O 1
ATOM 872 N N . VAL A 1 117 ? -11.731 -11.166 10.286 1.00 98.69 117 VAL A N 1
ATOM 873 C CA . VAL A 1 117 ? -11.661 -10.253 9.143 1.00 98.69 117 VAL A CA 1
ATOM 874 C C . VAL A 1 117 ? -12.533 -9.048 9.472 1.00 98.69 117 VAL A C 1
ATOM 876 O O . VAL A 1 117 ? -13.646 -9.219 9.972 1.00 98.69 117 VAL A O 1
ATOM 879 N N . VAL A 1 118 ? -12.015 -7.850 9.232 1.00 98.50 118 VAL A N 1
ATOM 880 C CA . VAL A 1 118 ? -12.708 -6.580 9.455 1.00 98.50 118 VAL A CA 1
ATOM 881 C C . VAL A 1 118 ? -12.812 -5.865 8.118 1.00 98.50 118 VAL A C 1
ATOM 883 O O . VAL A 1 118 ? -11.788 -5.504 7.546 1.00 98.50 118 VAL A O 1
ATOM 886 N N . GLU A 1 119 ? -14.035 -5.678 7.635 1.00 98.50 119 GLU A N 1
ATOM 887 C CA . GLU A 1 119 ? -14.336 -4.680 6.607 1.00 98.50 119 GLU A CA 1
ATOM 888 C C . GLU A 1 119 ? -14.357 -3.326 7.313 1.00 98.50 119 GLU A C 1
ATOM 890 O O . GLU A 1 119 ? -15.066 -3.160 8.306 1.00 98.50 119 GLU A O 1
ATOM 895 N N . THR A 1 120 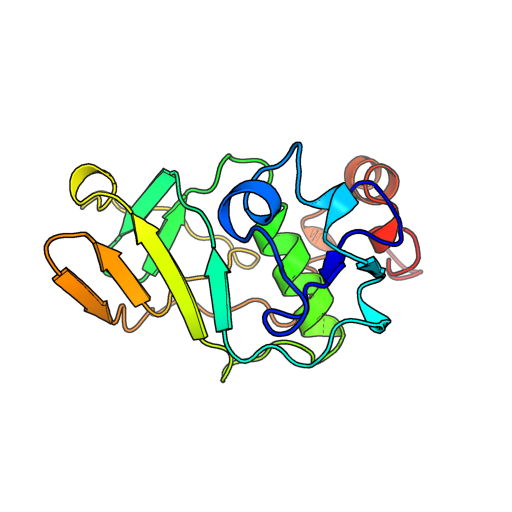? -13.500 -2.408 6.882 1.00 97.94 120 THR A N 1
ATOM 896 C CA . THR A 1 120 ? -13.230 -1.179 7.640 1.00 97.94 120 THR A CA 1
ATOM 897 C C . THR A 1 120 ? -14.303 -0.120 7.439 1.00 97.94 120 THR A C 1
ATOM 899 O O . THR A 1 120 ? -14.448 0.757 8.288 1.00 97.94 120 THR A O 1
ATOM 902 N N . GLU A 1 121 ? -15.026 -0.193 6.313 1.00 96.50 121 GLU A N 1
ATOM 903 C CA . GLU A 1 121 ? -15.927 0.864 5.837 1.00 96.50 121 GLU A CA 1
ATOM 904 C C . GLU A 1 121 ? -15.258 2.245 5.959 1.00 96.50 121 GLU A C 1
ATOM 906 O O . GLU A 1 121 ? -15.863 3.198 6.455 1.00 96.50 121 GLU A O 1
ATOM 911 N N . THR A 1 122 ? -13.973 2.312 5.575 1.00 96.31 122 THR A N 1
ATOM 912 C CA . THR A 1 122 ? -13.107 3.467 5.833 1.00 96.31 122 THR A CA 1
ATOM 913 C C . THR A 1 122 ? -13.773 4.781 5.412 1.00 96.31 122 THR A C 1
ATOM 915 O O . THR A 1 122 ? -14.284 4.887 4.294 1.00 96.31 122 THR A O 1
ATOM 918 N N . PRO A 1 123 ? -13.773 5.808 6.283 1.00 94.94 123 PRO A N 1
ATOM 919 C CA . PRO A 1 123 ? -14.295 7.126 5.940 1.00 94.94 123 PRO A CA 1
ATOM 920 C C . PRO A 1 123 ? -13.284 7.974 5.154 1.00 94.94 123 PRO A C 1
ATOM 922 O O . PRO A 1 123 ? -13.612 9.098 4.778 1.00 94.94 123 PRO A O 1
ATOM 925 N N . HIS A 1 124 ? -12.053 7.487 4.983 1.00 94.50 124 HIS A N 1
ATOM 926 C CA . HIS A 1 124 ? -10.959 8.211 4.348 1.00 94.50 124 HIS A CA 1
ATOM 927 C C . HIS A 1 124 ? -10.959 7.999 2.835 1.00 94.50 124 HIS A C 1
ATOM 929 O O . HIS A 1 124 ? -11.112 6.871 2.361 1.00 94.50 124 HIS A O 1
ATOM 935 N N . ASP A 1 125 ? -10.735 9.082 2.095 1.00 93.81 125 ASP A N 1
ATOM 936 C CA . ASP A 1 125 ? -10.506 9.025 0.657 1.00 93.81 125 ASP A CA 1
ATOM 937 C C . ASP A 1 125 ? -9.145 8.380 0.356 1.00 93.81 125 ASP A C 1
ATOM 939 O O . ASP A 1 125 ? -8.210 8.449 1.155 1.00 93.81 125 ASP A O 1
ATOM 943 N N . ARG A 1 126 ? -9.030 7.746 -0.813 1.00 94.19 126 ARG A N 1
ATOM 944 C CA . ARG A 1 126 ? -7.756 7.227 -1.326 1.00 94.19 126 ARG A CA 1
ATOM 945 C C . ARG A 1 126 ? -7.102 8.252 -2.257 1.00 94.19 126 ARG A C 1
ATOM 947 O O . ARG A 1 126 ? -7.822 8.950 -2.978 1.00 94.19 126 ARG A O 1
ATOM 954 N N . PRO A 1 127 ? -5.762 8.316 -2.319 1.00 94.81 127 PRO A N 1
ATOM 955 C CA . PRO A 1 127 ? -5.084 9.216 -3.239 1.00 94.81 127 PRO A CA 1
ATOM 956 C C . PRO A 1 127 ? -5.371 8.814 -4.690 1.00 94.81 127 PRO A C 1
ATOM 958 O O . PRO A 1 127 ? -5.222 7.655 -5.076 1.00 94.81 127 PRO A O 1
ATOM 961 N N . THR A 1 128 ? -5.751 9.788 -5.516 1.00 95.31 128 THR A N 1
ATOM 962 C CA . THR A 1 128 ? -5.959 9.602 -6.965 1.00 95.31 128 THR A CA 1
ATOM 963 C C . THR A 1 128 ? -4.694 9.872 -7.780 1.00 95.31 128 THR A C 1
ATOM 965 O O . THR A 1 128 ? -4.719 9.816 -9.007 1.00 95.31 128 THR A O 1
ATOM 968 N N . GLY A 1 129 ? -3.601 10.235 -7.110 1.00 95.56 129 GLY A N 1
ATOM 969 C CA . GLY A 1 129 ? -2.328 10.535 -7.735 1.00 95.56 129 GLY A CA 1
ATOM 970 C C . GLY A 1 129 ? -1.272 10.983 -6.733 1.00 95.56 129 GLY A C 1
ATOM 971 O O . GLY A 1 129 ? -1.513 10.954 -5.525 1.00 95.56 129 GLY A O 1
ATOM 972 N N . VAL A 1 130 ? -0.098 11.383 -7.223 1.00 95.31 130 VAL A N 1
ATOM 973 C CA . VAL A 1 130 ? 0.996 11.847 -6.367 1.00 95.31 130 VAL A CA 1
ATOM 974 C C . VAL A 1 130 ? 0.663 13.245 -5.858 1.00 95.31 130 VAL A C 1
ATOM 976 O O . VAL A 1 130 ? 0.480 14.179 -6.639 1.00 95.31 130 VAL A O 1
ATOM 979 N N . ASP A 1 131 ? 0.621 13.404 -4.535 1.00 93.31 131 ASP A N 1
ATOM 980 C CA . ASP A 1 131 ? 0.614 14.725 -3.911 1.00 93.31 131 ASP A CA 1
ATOM 981 C C . ASP A 1 131 ? 2.014 15.330 -4.036 1.00 93.31 131 ASP A C 1
ATOM 983 O O . ASP A 1 131 ? 2.902 15.126 -3.203 1.00 93.31 131 ASP A O 1
ATOM 987 N N . TRP A 1 132 ? 2.230 16.034 -5.146 1.00 92.88 132 TRP A N 1
ATOM 988 C CA . TRP A 1 132 ? 3.500 16.684 -5.408 1.00 92.88 132 TRP A CA 1
ATOM 989 C C . TRP A 1 132 ? 3.807 17.698 -4.309 1.00 92.88 132 TRP A C 1
ATOM 991 O O . TRP A 1 132 ? 4.917 17.658 -3.792 1.00 92.88 132 TRP A O 1
ATOM 1001 N N . ASP A 1 133 ? 2.847 18.511 -3.862 1.00 90.56 133 ASP A N 1
ATOM 1002 C CA . ASP A 1 133 ? 3.062 19.569 -2.865 1.00 90.56 133 ASP A CA 1
ATOM 1003 C C . ASP A 1 133 ? 3.581 19.041 -1.514 1.00 90.56 133 ASP A C 1
ATOM 1005 O O . ASP A 1 133 ? 4.374 19.723 -0.856 1.00 90.56 133 ASP A O 1
ATOM 1009 N N . ALA A 1 134 ? 3.234 17.804 -1.145 1.00 89.56 134 ALA A N 1
ATOM 1010 C CA . ALA A 1 134 ? 3.731 17.130 0.058 1.00 89.56 134 ALA A CA 1
ATOM 1011 C C . ALA A 1 134 ? 5.186 16.618 -0.036 1.00 89.56 134 ALA A C 1
ATOM 1013 O O . ALA A 1 134 ? 5.807 16.314 0.988 1.00 89.56 134 ALA A O 1
ATOM 1014 N N . LEU A 1 135 ? 5.768 16.517 -1.235 1.00 91.31 135 LEU A N 1
ATOM 1015 C CA . LEU A 1 135 ? 7.132 16.009 -1.441 1.00 91.31 135 LEU A CA 1
ATOM 1016 C C . LEU A 1 135 ? 8.168 17.138 -1.438 1.00 91.31 135 LEU A C 1
ATOM 1018 O O . LEU A 1 135 ? 7.929 18.184 -2.016 1.00 91.31 135 LEU A O 1
ATOM 1022 N N . SER A 1 136 ? 9.350 16.942 -0.851 1.00 90.69 136 SER A N 1
ATOM 1023 C CA . SER A 1 136 ? 10.469 17.881 -1.033 1.00 90.69 136 SER A CA 1
ATOM 1024 C C . SER A 1 136 ? 11.206 17.628 -2.353 1.00 90.69 136 SER A C 1
ATOM 1026 O O . SER A 1 136 ? 11.206 16.502 -2.855 1.00 90.69 136 SER A O 1
ATOM 1028 N N . ASP A 1 137 ? 11.903 18.640 -2.878 1.00 90.38 137 ASP A N 1
ATOM 1029 C CA . ASP A 1 137 ? 12.755 18.488 -4.071 1.00 90.38 137 ASP A CA 1
ATOM 1030 C C . ASP A 1 137 ? 13.810 17.388 -3.880 1.00 90.38 137 ASP A C 1
ATOM 1032 O O . ASP A 1 137 ? 13.981 16.532 -4.742 1.00 90.38 137 ASP A O 1
ATOM 1036 N N . GLU A 1 138 ? 14.443 17.344 -2.700 1.00 89.62 138 GLU A N 1
ATOM 1037 C CA . GLU A 1 138 ? 15.396 16.291 -2.319 1.00 89.62 138 GLU A CA 1
ATOM 1038 C C . GLU A 1 138 ? 14.773 14.896 -2.461 1.00 89.62 138 GLU A C 1
ATOM 1040 O O . GLU A 1 138 ? 15.370 13.993 -3.040 1.00 89.62 138 GLU A O 1
ATOM 1045 N N . ARG A 1 139 ? 13.529 14.729 -2.006 1.00 88.62 139 ARG A N 1
ATOM 1046 C CA . ARG A 1 139 ? 12.829 13.446 -2.066 1.00 88.62 139 ARG A CA 1
ATOM 1047 C C . ARG A 1 139 ? 12.425 13.055 -3.487 1.00 88.62 139 ARG A C 1
ATOM 1049 O O . ARG A 1 139 ? 12.402 11.867 -3.802 1.00 88.62 139 ARG A O 1
ATOM 1056 N N . ILE A 1 140 ? 12.121 14.026 -4.346 1.00 90.62 140 ILE A N 1
ATOM 1057 C CA . ILE A 1 140 ? 11.874 13.782 -5.774 1.00 90.62 140 ILE A CA 1
ATOM 1058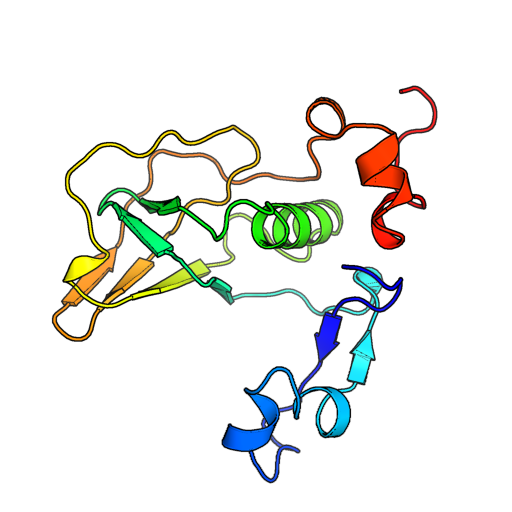 C C . ILE A 1 140 ? 13.165 13.327 -6.462 1.00 90.62 140 ILE A C 1
ATOM 1060 O O . ILE A 1 140 ? 13.141 12.362 -7.225 1.00 90.62 140 ILE A O 1
ATOM 1064 N N . GLU A 1 141 ? 14.292 13.977 -6.172 1.00 87.88 141 GLU A N 1
ATOM 1065 C CA . GLU A 1 141 ? 15.601 13.616 -6.728 1.00 87.88 141 GLU A CA 1
ATOM 1066 C C . GLU A 1 141 ? 16.073 12.225 -6.269 1.00 87.88 141 GLU A C 1
ATOM 1068 O O . GLU A 1 141 ? 16.666 11.479 -7.051 1.00 87.88 141 GLU A O 1
ATOM 1073 N N . GLU A 1 142 ? 15.781 11.841 -5.023 1.00 88.62 142 GLU A N 1
ATOM 1074 C CA . GLU A 1 142 ? 16.123 10.526 -4.464 1.00 88.62 142 GLU A CA 1
ATOM 1075 C C . GLU A 1 142 ? 15.333 9.359 -5.070 1.00 88.62 142 GLU A C 1
ATOM 1077 O O . GLU A 1 142 ? 15.752 8.201 -4.952 1.00 88.62 142 GLU A O 1
ATOM 1082 N N . ILE A 1 143 ? 14.186 9.634 -5.693 1.00 89.06 143 ILE A N 1
ATOM 1083 C CA . ILE A 1 143 ? 13.258 8.622 -6.192 1.00 89.06 143 ILE A CA 1
ATOM 1084 C C . ILE A 1 143 ? 13.198 8.736 -7.724 1.00 89.06 143 ILE A C 1
ATOM 1086 O O . ILE A 1 143 ? 12.391 9.500 -8.255 1.00 89.06 143 ILE A O 1
ATOM 1090 N N . PRO A 1 144 ? 14.003 7.950 -8.474 1.00 87.50 144 PRO A N 1
ATOM 1091 C CA . PRO A 1 144 ? 14.159 8.116 -9.924 1.00 87.50 144 PRO A CA 1
ATOM 1092 C C . PRO A 1 144 ? 12.848 8.080 -10.710 1.00 87.50 144 PRO A C 1
ATOM 1094 O O . PRO A 1 144 ? 12.688 8.786 -11.702 1.00 87.50 144 PRO A O 1
ATOM 1097 N N . VAL A 1 145 ? 11.888 7.277 -10.245 1.00 88.44 145 VAL A N 1
ATOM 1098 C CA . VAL A 1 145 ? 10.570 7.169 -10.874 1.00 88.44 145 VAL A CA 1
ATOM 1099 C C . VAL A 1 145 ? 9.771 8.479 -10.788 1.00 88.44 145 VAL A C 1
ATOM 1101 O O . VAL A 1 145 ? 8.967 8.748 -11.673 1.00 88.44 145 VAL A O 1
ATOM 1104 N N . LEU A 1 146 ? 10.017 9.342 -9.799 1.00 89.12 146 LEU A N 1
ATOM 1105 C CA . LEU A 1 146 ? 9.340 10.636 -9.681 1.00 89.12 146 LEU A CA 1
ATOM 1106 C C . LEU A 1 146 ? 9.972 11.730 -10.540 1.00 89.12 146 LEU A C 1
ATOM 1108 O O . LEU A 1 146 ? 9.248 12.557 -11.089 1.00 89.12 146 LEU A O 1
ATOM 1112 N N . ALA A 1 147 ? 11.298 11.733 -10.697 1.00 80.69 147 ALA A N 1
ATOM 1113 C CA . ALA A 1 147 ? 12.013 12.798 -11.405 1.00 80.69 147 ALA A CA 1
ATOM 1114 C C . ALA A 1 147 ? 11.517 13.012 -12.851 1.00 80.69 147 ALA A C 1
ATOM 1116 O O . ALA A 1 147 ? 11.472 14.140 -13.333 1.00 80.69 147 ALA A O 1
ATOM 1117 N N . GLY A 1 148 ? 11.101 11.941 -13.539 1.00 77.31 148 GLY A N 1
ATOM 1118 C CA . GLY A 1 148 ? 10.523 12.018 -14.888 1.00 77.31 148 GLY A CA 1
ATOM 1119 C C . GLY A 1 148 ? 9.038 12.406 -14.949 1.00 77.31 148 GLY A C 1
ATOM 1120 O O . GLY A 1 148 ? 8.512 12.569 -16.047 1.00 77.31 148 GLY A O 1
ATOM 1121 N N . ARG A 1 149 ? 8.361 12.516 -13.799 1.00 83.31 149 ARG A N 1
ATOM 1122 C CA . ARG A 1 149 ? 6.908 12.736 -13.672 1.00 83.31 149 ARG A CA 1
ATOM 1123 C C . ARG A 1 149 ? 6.546 14.077 -13.034 1.00 83.31 149 ARG A C 1
ATOM 1125 O O . ARG A 1 149 ? 5.416 14.525 -13.200 1.00 83.31 149 ARG A O 1
ATOM 1132 N N . ALA A 1 150 ? 7.487 14.708 -12.329 1.00 83.69 150 ALA A N 1
ATOM 1133 C CA . ALA A 1 150 ? 7.239 15.959 -11.626 1.00 83.69 150 ALA A CA 1
ATOM 1134 C C . ALA A 1 150 ? 6.711 17.056 -12.580 1.00 83.69 150 ALA A C 1
ATOM 1136 O O . ALA A 1 150 ? 7.248 17.216 -13.685 1.00 83.69 150 ALA A O 1
ATOM 1137 N N . PRO A 1 151 ? 5.683 17.830 -12.177 1.00 83.19 151 PRO A N 1
ATOM 1138 C CA . PRO A 1 151 ? 5.186 18.951 -12.965 1.00 83.19 151 PRO A CA 1
ATOM 1139 C C . PRO A 1 151 ? 6.299 19.970 -13.233 1.00 83.19 151 PRO A C 1
ATOM 1141 O O . PRO A 1 151 ? 7.097 20.278 -12.352 1.00 83.19 151 PRO A O 1
ATOM 1144 N N . ALA A 1 152 ? 6.329 20.536 -14.442 1.00 72.06 152 ALA A N 1
ATOM 1145 C CA . ALA A 1 152 ? 7.364 21.495 -14.839 1.00 72.06 152 ALA A CA 1
ATOM 1146 C C . ALA A 1 152 ? 7.305 22.836 -14.076 1.00 72.06 152 ALA A C 1
ATOM 1148 O O . ALA A 1 152 ? 8.299 23.559 -14.060 1.00 72.06 152 ALA A O 1
ATOM 1149 N N . ASP A 1 153 ? 6.159 23.159 -13.469 1.00 66.31 153 ASP A N 1
ATOM 1150 C CA . ASP A 1 153 ? 5.855 24.464 -12.864 1.00 66.31 153 ASP A CA 1
ATOM 1151 C C . ASP A 1 153 ? 5.697 24.395 -11.333 1.00 66.31 153 ASP A C 1
ATOM 1153 O O . ASP A 1 153 ? 4.833 25.073 -10.771 1.00 66.31 153 ASP A O 1
ATOM 1157 N N . ARG A 1 154 ? 6.489 23.553 -10.660 1.00 64.31 154 ARG A N 1
ATOM 1158 C CA . ARG A 1 154 ? 6.505 23.497 -9.196 1.00 64.31 154 ARG A CA 1
ATOM 1159 C C . ARG A 1 154 ? 7.273 24.667 -8.567 1.00 64.31 154 ARG A C 1
ATOM 1161 O O . ARG A 1 154 ? 8.342 25.036 -9.107 1.00 64.31 154 ARG A O 1
#

Sequence (154 aa):
MREERCFYRLDPRALEDPDAAATVSGVADHAEQVGPEAVDPVDLVLVGSVAVTTDGARVGKGEGYSDLEFAVLAELGLVDEETAVVTTVHERQVVDDPVPVDDHDVPLDIVVTPERVVETETPHDRPTGVDWDALSDERIEEIPVLAGRAPADR

Radius of gyration: 16.25 Å; chains: 1; bounding box: 33×47×37 Å